Protein AF-A0A6P0XWS6-F1 (afdb_monomer_lite)

Structure (mmCIF, N/CA/C/O backbone):
data_AF-A0A6P0XWS6-F1
#
_entry.id   AF-A0A6P0XWS6-F1
#
loop_
_atom_site.group_PDB
_atom_site.id
_atom_site.type_symbol
_atom_site.label_atom_id
_atom_site.label_alt_id
_atom_site.label_comp_id
_atom_site.label_asym_id
_atom_site.label_entity_id
_atom_site.label_seq_id
_atom_site.pdbx_PDB_ins_code
_atom_site.Cartn_x
_atom_site.Cartn_y
_atom_site.Cartn_z
_atom_site.occupancy
_atom_site.B_iso_or_equiv
_atom_site.auth_seq_id
_atom_site.auth_comp_id
_atom_site.auth_asym_id
_atom_site.auth_atom_id
_atom_site.pdbx_PDB_model_num
ATOM 1 N N . CYS A 1 1 ? 20.427 1.861 -12.408 1.00 51.75 1 CYS A N 1
ATOM 2 C CA . CYS A 1 1 ? 19.583 2.275 -13.553 1.00 51.75 1 CYS A CA 1
ATOM 3 C C . CYS A 1 1 ? 19.406 3.798 -13.503 1.00 51.75 1 CYS A C 1
ATOM 5 O O . CYS A 1 1 ? 19.017 4.275 -12.452 1.00 51.75 1 CYS A O 1
ATOM 7 N N . TYR A 1 2 ? 19.713 4.566 -14.561 1.00 63.38 2 TYR A N 1
ATOM 8 C CA . TYR A 1 2 ? 19.592 6.048 -14.548 1.00 63.38 2 TYR A CA 1
ATOM 9 C C . TYR A 1 2 ? 18.173 6.562 -14.842 1.00 63.38 2 TYR A C 1
ATOM 11 O O . TYR A 1 2 ? 17.884 7.751 -14.706 1.00 63.38 2 TYR A O 1
ATOM 19 N N . PHE A 1 3 ? 17.288 5.674 -15.300 1.00 66.81 3 PHE A N 1
ATOM 20 C CA . PHE A 1 3 ? 15.922 6.037 -15.659 1.00 66.81 3 PHE A CA 1
ATOM 21 C C . PHE A 1 3 ? 15.023 6.207 -14.427 1.00 66.81 3 PHE A C 1
ATOM 23 O O . PHE A 1 3 ? 14.221 7.146 -14.377 1.00 66.81 3 PHE A O 1
ATOM 30 N N . PHE A 1 4 ? 15.202 5.328 -13.439 1.00 69.38 4 PHE A N 1
ATOM 31 C CA . PHE A 1 4 ? 14.517 5.349 -12.150 1.00 69.38 4 PHE A CA 1
ATOM 32 C C . PHE A 1 4 ? 15.349 6.114 -11.121 1.00 69.38 4 PHE A C 1
ATOM 34 O O . PHE A 1 4 ? 16.578 6.141 -11.204 1.00 69.38 4 PHE A O 1
ATOM 41 N N . LEU A 1 5 ? 14.678 6.742 -10.153 1.00 62.53 5 LEU A N 1
ATOM 42 C CA . LEU A 1 5 ? 15.374 7.301 -8.998 1.00 62.53 5 LEU A CA 1
ATOM 43 C C . LEU A 1 5 ? 16.086 6.156 -8.257 1.00 62.53 5 LEU A C 1
ATOM 45 O O . LEU A 1 5 ? 15.490 5.089 -8.131 1.00 62.53 5 LEU A O 1
ATOM 49 N N . PRO A 1 6 ? 17.322 6.345 -7.763 1.00 55.59 6 PRO A N 1
ATOM 50 C CA . PRO A 1 6 ? 18.069 5.286 -7.078 1.00 55.59 6 PRO A CA 1
ATOM 51 C C . PRO A 1 6 ? 17.348 4.702 -5.857 1.00 55.59 6 PRO A C 1
ATOM 53 O O . PRO A 1 6 ? 17.599 3.562 -5.496 1.00 55.59 6 PRO A O 1
ATOM 56 N N . THR A 1 7 ? 16.452 5.479 -5.249 1.00 55.47 7 THR A N 1
ATOM 57 C CA . THR A 1 7 ? 15.615 5.099 -4.104 1.00 55.47 7 THR A CA 1
ATOM 58 C C . THR A 1 7 ? 14.297 4.433 -4.503 1.00 55.47 7 THR A C 1
ATOM 60 O O . THR A 1 7 ? 13.465 4.169 -3.648 1.00 55.47 7 THR A O 1
ATOM 63 N N . SER A 1 8 ? 14.050 4.224 -5.798 1.00 65.50 8 SER A N 1
ATOM 64 C CA . SER A 1 8 ? 12.840 3.558 -6.264 1.00 65.50 8 SER A CA 1
ATOM 65 C C . SER A 1 8 ? 12.983 2.051 -6.149 1.00 65.50 8 SER A C 1
ATOM 67 O O . SER A 1 8 ? 13.947 1.472 -6.642 1.00 65.50 8 SER A O 1
ATOM 69 N N . SER A 1 9 ? 11.931 1.429 -5.643 1.00 68.00 9 SER A N 1
ATOM 70 C CA . SER A 1 9 ? 11.710 -0.012 -5.574 1.00 68.00 9 SER A CA 1
ATOM 71 C C . SER A 1 9 ? 11.877 -0.732 -6.915 1.00 68.00 9 SER A C 1
ATOM 73 O O . SER A 1 9 ? 12.266 -1.889 -6.988 1.00 68.00 9 SER A O 1
ATOM 75 N N . LEU A 1 10 ? 11.660 -0.022 -8.023 1.00 73.56 10 LEU A N 1
ATOM 76 C CA . LEU A 1 10 ? 11.820 -0.550 -9.379 1.00 73.56 10 LEU A CA 1
ATOM 77 C C . LEU A 1 10 ? 13.222 -0.323 -9.965 1.00 73.56 10 LEU A C 1
ATOM 79 O O . LEU A 1 10 ? 13.480 -0.670 -11.117 1.00 73.56 10 LEU A O 1
ATOM 83 N N . ALA A 1 11 ? 14.139 0.288 -9.209 1.00 74.31 11 ALA A N 1
ATOM 84 C CA . ALA A 1 11 ? 15.529 0.451 -9.622 1.00 74.31 11 ALA A CA 1
ATOM 85 C C . ALA A 1 11 ? 16.356 -0.833 -9.427 1.00 74.31 11 ALA A C 1
ATOM 87 O O . ALA A 1 11 ? 17.442 -0.932 -10.012 1.00 74.31 11 ALA A O 1
ATOM 88 N N . THR A 1 12 ? 15.850 -1.803 -8.652 1.00 76.50 12 THR A N 1
ATOM 89 C CA . THR A 1 12 ? 16.462 -3.120 -8.433 1.00 76.50 12 THR A CA 1
ATOM 90 C C . THR A 1 12 ? 15.991 -4.142 -9.473 1.00 76.50 12 THR A C 1
ATOM 92 O O . THR A 1 12 ? 14.923 -4.017 -10.077 1.00 76.50 12 THR A O 1
ATOM 95 N N . ALA A 1 13 ? 16.806 -5.177 -9.708 1.00 81.44 13 ALA A N 1
ATOM 96 C CA . ALA A 1 13 ? 16.451 -6.253 -10.634 1.00 81.44 13 ALA A CA 1
ATOM 97 C C . ALA A 1 13 ? 15.228 -7.044 -10.141 1.00 81.44 13 ALA A C 1
ATOM 99 O O . ALA A 1 13 ? 14.335 -7.343 -10.931 1.00 81.44 13 ALA A O 1
ATOM 100 N N . CYS A 1 14 ? 15.165 -7.325 -8.836 1.00 79.56 14 CYS A N 1
ATOM 101 C CA . CYS A 1 14 ? 14.064 -8.059 -8.219 1.00 79.56 14 CYS A CA 1
ATOM 102 C C . CYS A 1 14 ? 12.746 -7.274 -8.290 1.00 79.56 14 CYS A C 1
ATOM 104 O O . CYS A 1 14 ? 11.726 -7.842 -8.682 1.00 79.56 14 CYS A O 1
ATOM 106 N N . GLY A 1 15 ? 12.764 -5.967 -8.002 1.00 79.56 15 GLY A N 1
ATOM 107 C CA . GLY A 1 15 ? 11.581 -5.111 -8.112 1.00 79.56 15 GLY A CA 1
ATOM 108 C C . GLY A 1 15 ? 11.059 -5.007 -9.545 1.00 79.56 15 GLY A C 1
ATOM 109 O O . GLY A 1 15 ? 9.858 -5.141 -9.788 1.00 79.56 15 GLY A O 1
ATOM 110 N N . MET A 1 16 ? 11.959 -4.854 -10.524 1.00 84.88 16 MET A N 1
ATOM 111 C CA . MET A 1 16 ? 11.578 -4.829 -11.940 1.00 84.88 16 MET A CA 1
ATOM 112 C C . MET A 1 16 ? 11.019 -6.175 -12.420 1.00 84.88 16 MET A C 1
ATOM 114 O O . MET A 1 16 ? 10.019 -6.191 -13.136 1.00 84.88 16 MET A O 1
ATOM 118 N N . GLN A 1 17 ? 11.629 -7.298 -12.028 1.00 87.12 17 GLN A N 1
ATOM 119 C CA . GLN A 1 17 ? 11.129 -8.626 -12.393 1.00 87.12 17 GLN A CA 1
ATOM 120 C C . GLN A 1 17 ? 9.746 -8.879 -11.786 1.00 87.12 17 GLN A C 1
ATOM 122 O O . GLN A 1 17 ? 8.841 -9.306 -12.494 1.00 87.12 17 GLN A O 1
ATOM 127 N N . THR A 1 18 ? 9.547 -8.508 -10.521 1.00 84.31 18 THR A N 1
ATOM 128 C CA . THR A 1 18 ? 8.245 -8.618 -9.848 1.00 84.31 18 THR A CA 1
ATOM 129 C C . THR A 1 18 ? 7.168 -7.826 -10.585 1.00 84.31 18 THR A C 1
ATOM 131 O O . THR A 1 18 ? 6.063 -8.317 -10.810 1.00 84.31 18 THR A O 1
ATOM 134 N N . LEU A 1 19 ? 7.493 -6.612 -11.044 1.00 84.25 19 LEU A N 1
ATOM 135 C CA . LEU A 1 19 ? 6.579 -5.840 -11.878 1.00 84.25 19 LEU A CA 1
ATOM 136 C C . LEU A 1 19 ? 6.256 -6.571 -13.189 1.00 84.25 19 LEU A C 1
ATOM 138 O O . LEU A 1 19 ? 5.088 -6.640 -13.569 1.00 84.25 19 LEU A O 1
ATOM 142 N N . VAL A 1 20 ? 7.267 -7.110 -13.876 1.00 88.12 20 VAL A N 1
ATOM 143 C CA . VAL A 1 20 ? 7.085 -7.889 -15.113 1.00 88.12 20 VAL A CA 1
ATOM 144 C C . VAL A 1 20 ? 6.160 -9.083 -14.888 1.00 88.12 20 VAL A C 1
ATOM 146 O O . VAL A 1 20 ? 5.286 -9.315 -15.721 1.00 88.12 20 VAL A O 1
ATOM 149 N N . ASP A 1 21 ? 6.303 -9.787 -13.770 1.00 87.69 21 ASP A N 1
ATOM 150 C CA . ASP A 1 21 ? 5.484 -10.955 -13.444 1.00 87.69 21 ASP A CA 1
ATOM 151 C C . ASP A 1 21 ? 4.016 -10.573 -13.188 1.00 87.69 21 ASP A C 1
ATOM 153 O O . ASP A 1 21 ? 3.108 -11.299 -13.590 1.00 87.69 21 ASP A O 1
ATOM 157 N N . ILE A 1 22 ? 3.765 -9.400 -12.594 1.00 83.62 22 ILE A N 1
ATOM 158 C CA . ILE A 1 22 ? 2.408 -8.917 -12.284 1.00 83.62 22 ILE A CA 1
ATOM 159 C C . ILE A 1 22 ? 1.709 -8.333 -13.512 1.00 83.62 22 ILE A C 1
ATOM 161 O O . ILE A 1 22 ? 0.543 -8.631 -13.773 1.00 83.62 22 ILE A O 1
ATOM 165 N N . VAL A 1 23 ? 2.376 -7.434 -14.245 1.00 85.19 23 VAL A N 1
ATOM 166 C CA . VAL A 1 23 ? 1.721 -6.645 -15.308 1.00 85.19 23 VAL A CA 1
ATOM 167 C C . VAL A 1 23 ? 2.031 -7.148 -16.716 1.00 85.19 23 VAL A C 1
ATOM 169 O O . VAL A 1 23 ? 1.398 -6.706 -17.679 1.00 85.19 23 VAL A O 1
ATOM 172 N N . GLY A 1 24 ? 2.979 -8.073 -16.841 1.00 88.69 24 GLY A N 1
ATOM 173 C CA . GLY A 1 24 ? 3.425 -8.669 -18.090 1.00 88.69 24 GLY A CA 1
ATOM 174 C C . GLY A 1 24 ? 4.553 -7.879 -18.775 1.00 88.69 24 GLY A C 1
ATOM 175 O O . GLY A 1 24 ? 4.541 -6.642 -18.800 1.00 88.69 24 GLY A O 1
ATOM 176 N N . PRO A 1 25 ? 5.505 -8.568 -19.434 1.00 90.75 25 PRO A N 1
ATOM 177 C CA . PRO A 1 25 ? 6.698 -7.944 -20.016 1.00 90.75 25 PRO A CA 1
ATOM 178 C C . PRO A 1 25 ? 6.372 -6.931 -21.119 1.00 90.75 25 PRO A C 1
ATOM 180 O O . PRO A 1 25 ? 6.980 -5.862 -21.188 1.00 90.75 25 PRO A O 1
ATOM 183 N N . ALA A 1 26 ? 5.375 -7.223 -21.961 1.00 90.44 26 ALA A N 1
ATOM 184 C CA . ALA A 1 26 ? 4.960 -6.327 -23.040 1.00 90.44 26 ALA A CA 1
ATOM 185 C C . ALA A 1 26 ? 4.432 -4.986 -22.504 1.00 90.44 26 ALA A C 1
ATOM 187 O O . ALA A 1 26 ? 4.749 -3.926 -23.046 1.00 90.44 26 ALA A O 1
ATOM 188 N N . LYS A 1 27 ? 3.665 -5.018 -21.408 1.00 89.06 27 LYS A N 1
ATOM 189 C CA . LYS A 1 27 ? 3.123 -3.811 -20.780 1.00 89.06 27 LYS A CA 1
ATOM 190 C C . LYS A 1 27 ? 4.222 -2.989 -20.113 1.00 89.06 27 LYS A C 1
ATOM 192 O O . LYS A 1 27 ? 4.223 -1.771 -20.273 1.00 89.06 27 LYS A O 1
ATOM 197 N N . VAL A 1 28 ? 5.184 -3.634 -19.447 1.00 89.94 28 VAL A N 1
ATOM 198 C CA . VAL A 1 28 ? 6.364 -2.949 -18.886 1.00 89.94 28 VAL A CA 1
ATOM 199 C C . VAL A 1 28 ? 7.166 -2.253 -19.984 1.00 89.94 28 VAL A C 1
ATOM 201 O O . VAL A 1 28 ? 7.510 -1.081 -19.835 1.00 89.94 28 VAL A O 1
ATOM 204 N N . LEU A 1 29 ? 7.409 -2.926 -21.113 1.00 91.25 29 LEU A N 1
ATOM 205 C CA . LEU A 1 29 ? 8.134 -2.339 -22.240 1.00 91.25 29 LEU A CA 1
ATOM 206 C C . LEU A 1 29 ? 7.404 -1.114 -22.811 1.00 91.25 29 LEU A C 1
ATOM 208 O O . LEU A 1 29 ? 8.012 -0.059 -22.996 1.00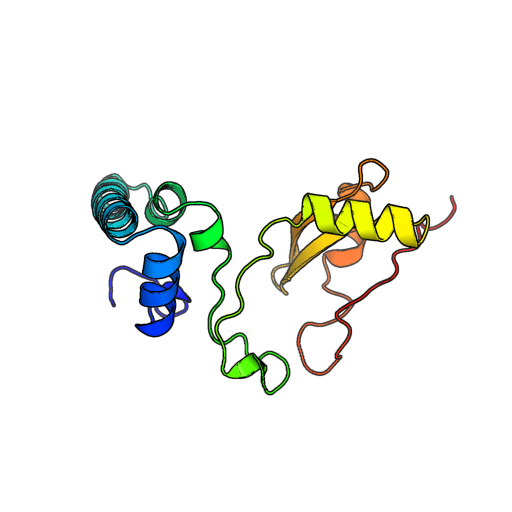 91.25 29 LEU A O 1
ATOM 212 N N . MET A 1 30 ? 6.093 -1.221 -23.038 1.00 91.25 30 MET A N 1
ATOM 213 C CA . MET A 1 30 ? 5.273 -0.103 -23.516 1.00 91.25 30 MET A CA 1
ATOM 214 C C . MET A 1 30 ? 5.248 1.061 -22.518 1.00 91.25 30 MET A C 1
ATOM 216 O O . MET A 1 30 ? 5.383 2.218 -22.917 1.00 91.25 30 MET A O 1
ATOM 220 N N . ALA A 1 31 ? 5.131 0.769 -21.220 1.00 89.88 31 ALA A N 1
ATOM 221 C CA . ALA A 1 31 ? 5.179 1.769 -20.160 1.00 89.88 31 ALA A CA 1
ATOM 222 C C . ALA A 1 31 ? 6.542 2.469 -20.094 1.00 89.88 31 ALA A C 1
ATOM 224 O O . ALA A 1 31 ? 6.600 3.682 -19.891 1.00 89.88 31 ALA A O 1
ATOM 225 N N . PHE A 1 32 ? 7.634 1.730 -20.304 1.00 90.31 32 PHE A N 1
ATOM 226 C CA . PHE A 1 32 ? 8.988 2.274 -20.363 1.00 90.31 32 PHE A CA 1
ATOM 227 C C . PHE A 1 32 ? 9.162 3.225 -21.546 1.00 90.31 32 PHE A C 1
ATOM 229 O O . PHE A 1 32 ? 9.560 4.373 -21.351 1.00 90.31 32 PHE A O 1
ATOM 236 N N . LEU A 1 33 ? 8.792 2.789 -22.753 1.00 91.50 33 LEU A N 1
ATOM 237 C CA . LEU A 1 33 ? 8.874 3.613 -23.960 1.00 91.50 33 LEU A CA 1
ATOM 238 C C . LEU A 1 33 ? 7.998 4.868 -23.844 1.00 91.50 33 LEU A C 1
ATOM 240 O O . LEU A 1 33 ? 8.479 5.984 -24.043 1.00 91.50 33 LEU A O 1
ATOM 244 N N . GLY A 1 34 ? 6.733 4.705 -23.449 1.00 90.62 34 GLY A N 1
ATOM 245 C CA . GLY A 1 34 ? 5.803 5.818 -23.255 1.00 90.62 34 GLY A CA 1
ATOM 246 C C . GLY A 1 34 ? 6.251 6.772 -22.147 1.00 90.62 34 GLY A C 1
ATOM 247 O O . GLY A 1 34 ? 6.188 7.990 -22.309 1.00 90.62 34 GLY A O 1
ATOM 248 N N . GLY A 1 35 ? 6.759 6.237 -21.035 1.00 88.62 35 GLY A N 1
ATOM 249 C CA . GLY A 1 35 ? 7.306 7.016 -19.929 1.00 88.62 35 GLY A CA 1
ATOM 250 C C . GLY A 1 35 ? 8.557 7.802 -20.319 1.00 88.62 35 GLY A C 1
ATOM 251 O O . GLY A 1 35 ? 8.703 8.952 -19.907 1.00 88.62 35 GLY A O 1
ATOM 252 N N . ALA A 1 36 ? 9.436 7.224 -21.142 1.00 88.38 36 ALA A N 1
ATOM 253 C CA . ALA A 1 36 ? 10.629 7.895 -21.646 1.00 88.38 36 ALA A CA 1
ATOM 254 C C . ALA A 1 36 ? 10.272 9.059 -22.577 1.00 88.38 36 ALA A C 1
ATOM 256 O O . ALA A 1 36 ? 10.766 10.170 -22.381 1.00 88.38 36 ALA A O 1
ATOM 257 N N . ILE A 1 37 ? 9.354 8.837 -23.523 1.00 91.19 37 ILE A N 1
ATOM 258 C CA . ILE A 1 37 ? 8.842 9.890 -24.411 1.00 91.19 37 ILE A CA 1
ATOM 259 C C . ILE A 1 37 ? 8.189 11.003 -23.587 1.00 91.19 37 ILE A C 1
ATOM 261 O O . ILE A 1 37 ? 8.505 12.176 -23.761 1.00 91.19 37 ILE A O 1
ATOM 265 N N . ALA A 1 38 ? 7.325 10.653 -22.635 1.00 89.25 38 ALA A N 1
ATOM 266 C CA . ALA A 1 38 ? 6.673 11.635 -21.780 1.00 89.25 38 ALA A CA 1
ATOM 267 C C . ALA A 1 38 ? 7.667 12.447 -20.937 1.00 89.25 38 ALA A C 1
ATOM 269 O O . ALA A 1 38 ? 7.487 13.654 -20.783 1.00 89.25 38 ALA A O 1
ATOM 270 N N . LYS A 1 39 ? 8.739 11.818 -20.438 1.00 86.50 39 LYS A N 1
ATOM 271 C CA . LYS A 1 39 ? 9.812 12.503 -19.705 1.00 86.50 39 LYS A CA 1
ATOM 272 C C . LYS A 1 39 ? 10.533 13.523 -20.590 1.00 86.50 39 LYS A C 1
ATOM 274 O O . LYS A 1 39 ? 10.795 14.626 -20.120 1.00 86.50 39 LYS A O 1
ATOM 279 N N . LEU A 1 40 ? 10.784 13.198 -21.863 1.00 88.88 40 LEU A N 1
ATOM 280 C CA . LEU A 1 40 ? 11.322 14.152 -22.847 1.00 88.88 40 LEU A CA 1
ATOM 281 C C . LEU A 1 40 ? 10.353 15.313 -23.119 1.00 88.88 40 LEU A C 1
ATOM 283 O O . LEU A 1 40 ? 10.787 16.441 -23.323 1.00 88.88 40 LEU A O 1
ATOM 287 N N . LEU A 1 41 ? 9.045 15.056 -23.053 1.00 91.38 41 LEU A N 1
ATOM 288 C CA . LEU A 1 41 ? 7.985 16.066 -23.162 1.00 91.38 41 LEU A CA 1
ATOM 289 C C . LEU A 1 41 ? 7.700 16.809 -21.838 1.00 91.38 41 LEU A C 1
ATOM 291 O O . LEU A 1 41 ? 6.685 17.495 -21.727 1.00 91.38 41 LEU A O 1
ATOM 295 N N . GLY A 1 42 ? 8.550 16.660 -20.816 1.00 88.00 42 GLY A N 1
ATOM 296 C CA . GLY A 1 42 ? 8.416 17.362 -19.535 1.00 88.00 42 GLY A CA 1
ATOM 297 C C . GLY A 1 42 ? 7.357 16.797 -18.579 1.00 88.00 42 GLY A C 1
ATOM 298 O O . GLY A 1 42 ? 7.004 17.459 -17.608 1.00 88.00 42 GLY A O 1
ATOM 299 N N . LYS A 1 43 ? 6.851 15.579 -18.816 1.00 86.81 43 LYS A N 1
ATOM 300 C CA . LYS A 1 43 ? 5.893 14.869 -17.946 1.00 86.81 43 LYS A CA 1
ATOM 301 C C . LYS A 1 43 ? 6.571 13.684 -17.238 1.00 86.81 43 LYS A C 1
ATOM 303 O O . LYS A 1 43 ? 6.470 12.545 -17.707 1.00 86.81 43 LYS A O 1
ATOM 308 N N . PRO A 1 44 ? 7.299 13.909 -16.130 1.00 80.81 44 PRO A N 1
ATOM 309 C CA . PRO A 1 44 ? 7.921 12.826 -15.375 1.00 80.81 44 PRO A CA 1
ATOM 310 C C . PRO A 1 44 ? 6.865 11.927 -14.707 1.00 80.81 44 PRO A C 1
ATOM 312 O O . PRO A 1 44 ? 5.762 12.362 -14.395 1.00 80.81 44 PRO A O 1
ATOM 315 N N . GLY A 1 45 ? 7.205 10.655 -14.473 1.00 77.62 45 GLY A N 1
ATOM 316 C CA . GLY A 1 45 ? 6.354 9.718 -13.721 1.00 77.62 45 GLY A CA 1
ATOM 317 C C . GLY A 1 45 ? 5.280 8.978 -14.531 1.00 77.62 45 GLY A C 1
ATOM 318 O O . GLY A 1 45 ? 4.616 8.099 -13.986 1.00 77.62 45 GLY A O 1
ATOM 319 N N . MET A 1 46 ? 5.148 9.245 -15.835 1.00 85.50 46 MET A N 1
ATOM 320 C CA . MET A 1 46 ? 4.158 8.576 -16.700 1.00 85.50 46 MET A CA 1
ATOM 321 C C . MET A 1 46 ? 4.370 7.063 -16.839 1.00 85.50 46 MET A C 1
ATOM 323 O O . MET A 1 46 ? 3.409 6.336 -17.066 1.00 85.50 46 MET A O 1
ATOM 327 N N . PHE A 1 47 ? 5.598 6.575 -16.632 1.00 86.56 47 PHE A N 1
ATOM 328 C CA . PHE A 1 47 ? 5.884 5.139 -16.552 1.00 86.56 47 PHE A CA 1
ATOM 329 C C . PHE A 1 47 ? 4.938 4.425 -15.575 1.00 86.56 47 PHE A C 1
ATOM 331 O O . PHE A 1 47 ? 4.306 3.439 -15.938 1.00 86.56 47 PHE A O 1
ATOM 338 N N . TYR A 1 48 ? 4.786 4.962 -14.362 1.00 80.94 48 TYR A N 1
ATOM 339 C CA . TYR A 1 48 ? 3.962 4.352 -13.318 1.00 80.94 48 TYR A CA 1
ATOM 340 C C . TYR A 1 48 ? 2.474 4.357 -13.674 1.00 80.94 48 TYR A C 1
ATOM 342 O O . TYR A 1 48 ? 1.751 3.429 -13.327 1.00 80.94 48 TYR A O 1
ATOM 350 N N . GLN A 1 49 ? 2.015 5.384 -14.392 1.00 81.75 49 GLN A N 1
ATOM 351 C CA . GLN A 1 49 ? 0.630 5.450 -14.858 1.00 81.75 49 GLN A CA 1
ATOM 352 C C . GLN A 1 49 ? 0.347 4.381 -15.919 1.00 81.75 49 GLN A C 1
ATOM 354 O O . GLN A 1 49 ? -0.702 3.747 -15.885 1.00 81.75 49 GLN A O 1
ATOM 359 N N . PHE A 1 50 ? 1.292 4.147 -16.833 1.00 83.69 50 PHE A N 1
ATOM 360 C CA . PHE A 1 50 ? 1.145 3.142 -17.887 1.00 83.69 50 PHE A CA 1
ATOM 361 C C . PHE A 1 50 ? 1.362 1.707 -17.391 1.00 83.69 50 PHE A C 1
ATOM 363 O O . PHE A 1 50 ? 0.676 0.789 -17.845 1.00 83.69 50 PHE A O 1
ATOM 370 N N . ALA A 1 51 ? 2.282 1.498 -16.446 1.00 80.00 51 ALA A N 1
ATOM 371 C CA . ALA A 1 51 ? 2.542 0.188 -15.855 1.00 80.00 51 ALA A CA 1
ATOM 372 C C . ALA A 1 51 ? 1.336 -0.313 -15.030 1.00 80.00 51 ALA A C 1
ATOM 374 O O . ALA A 1 51 ? 1.022 -1.504 -15.057 1.00 80.00 51 ALA A O 1
ATOM 375 N N . GLY A 1 52 ? 0.578 0.599 -14.411 1.00 77.38 52 GLY A N 1
ATOM 376 C CA . GLY A 1 52 ? -0.665 0.316 -13.689 1.00 77.38 52 GLY A CA 1
ATOM 377 C C . GLY A 1 52 ? -0.536 0.507 -12.178 1.00 77.38 52 GLY A C 1
ATOM 378 O O . GLY A 1 52 ? 0.547 0.779 -11.666 1.00 77.38 52 GLY A O 1
ATOM 379 N N . GLU A 1 53 ? -1.649 0.370 -11.453 1.00 69.06 53 GLU A N 1
ATOM 380 C CA . GLU A 1 53 ? -1.710 0.691 -10.016 1.00 69.06 53 GLU A CA 1
ATOM 381 C C . GLU A 1 53 ? -0.729 -0.119 -9.165 1.00 69.06 53 GLU A C 1
ATOM 383 O O . GLU A 1 53 ? -0.090 0.449 -8.282 1.00 69.06 53 GLU A O 1
ATOM 388 N N . GLN A 1 54 ? -0.524 -1.398 -9.493 1.00 66.44 54 GLN A N 1
ATOM 389 C CA . GLN A 1 54 ? 0.441 -2.258 -8.801 1.00 66.44 54 GLN A CA 1
ATOM 390 C C . GLN A 1 54 ? 1.879 -1.734 -8.913 1.00 66.44 54 GLN A C 1
ATOM 392 O O . GLN A 1 54 ? 2.627 -1.790 -7.946 1.00 66.44 54 GLN A O 1
ATOM 397 N N . ALA A 1 55 ? 2.256 -1.093 -10.024 1.00 64.50 55 ALA A N 1
ATOM 398 C CA . ALA A 1 55 ? 3.585 -0.495 -10.167 1.00 64.50 55 ALA A CA 1
ATOM 399 C C . ALA A 1 55 ? 3.843 0.662 -9.185 1.00 64.50 55 ALA A C 1
ATOM 401 O O . ALA A 1 55 ? 4.994 1.012 -8.944 1.00 64.50 55 ALA A O 1
ATOM 402 N N . ARG A 1 56 ? 2.782 1.278 -8.643 1.00 61.66 56 ARG A N 1
ATOM 403 C CA . ARG A 1 56 ? 2.860 2.330 -7.612 1.00 61.66 56 ARG A CA 1
ATOM 404 C C . ARG A 1 56 ? 2.788 1.777 -6.191 1.00 61.66 56 ARG A C 1
ATOM 406 O O . ARG A 1 56 ? 2.850 2.567 -5.256 1.00 61.66 56 ARG A O 1
ATOM 413 N N . LEU A 1 57 ? 2.544 0.477 -6.057 1.00 59.66 57 LEU A N 1
ATOM 414 C CA . LEU A 1 57 ? 2.366 -0.228 -4.791 1.00 59.66 57 LEU A CA 1
ATOM 415 C C . LEU A 1 57 ? 3.495 -1.224 -4.521 1.00 59.66 57 LEU A C 1
ATOM 417 O O . LEU A 1 57 ? 3.598 -1.692 -3.396 1.00 59.66 57 LEU A O 1
ATOM 421 N N . ILE A 1 58 ? 4.318 -1.552 -5.525 1.00 64.50 58 ILE A N 1
ATOM 422 C CA . ILE A 1 58 ? 5.557 -2.303 -5.312 1.00 64.50 58 ILE A CA 1
ATOM 423 C C . ILE A 1 58 ? 6.494 -1.408 -4.510 1.00 64.50 58 ILE A C 1
ATOM 425 O O . ILE A 1 58 ? 7.055 -0.447 -5.044 1.00 64.50 58 ILE A O 1
ATOM 429 N N . ASP A 1 59 ? 6.633 -1.749 -3.238 1.00 61.88 59 ASP A N 1
ATOM 430 C CA . ASP A 1 59 ? 7.627 -1.193 -2.341 1.00 61.88 59 ASP A CA 1
ATOM 431 C C . ASP A 1 59 ? 8.752 -2.226 -2.152 1.00 61.88 59 ASP A C 1
ATOM 433 O O . ASP A 1 59 ? 8.485 -3.425 -2.073 1.00 61.88 59 ASP A O 1
ATOM 437 N N . ASP A 1 60 ? 10.012 -1.792 -2.166 1.00 51.25 60 ASP A N 1
ATOM 438 C CA . ASP A 1 60 ? 11.184 -2.683 -2.136 1.00 51.25 60 ASP A CA 1
ATOM 439 C C . ASP A 1 60 ? 11.922 -2.420 -0.832 1.00 51.25 60 ASP A C 1
ATOM 441 O O . ASP A 1 60 ? 12.070 -1.266 -0.435 1.00 51.25 60 ASP A O 1
ATOM 445 N N . VAL A 1 61 ? 12.355 -3.502 -0.184 1.00 48.72 61 VAL A N 1
ATOM 446 C CA . VAL A 1 61 ? 13.193 -3.551 1.028 1.00 48.72 61 VAL A CA 1
ATOM 447 C C . VAL A 1 61 ? 12.917 -2.398 2.002 1.00 48.72 61 VAL A C 1
ATOM 449 O O . VAL A 1 61 ? 13.744 -1.519 2.237 1.00 48.72 61 VAL A O 1
ATOM 452 N N . THR A 1 62 ? 11.725 -2.404 2.589 1.00 50.81 62 THR A N 1
ATOM 453 C CA .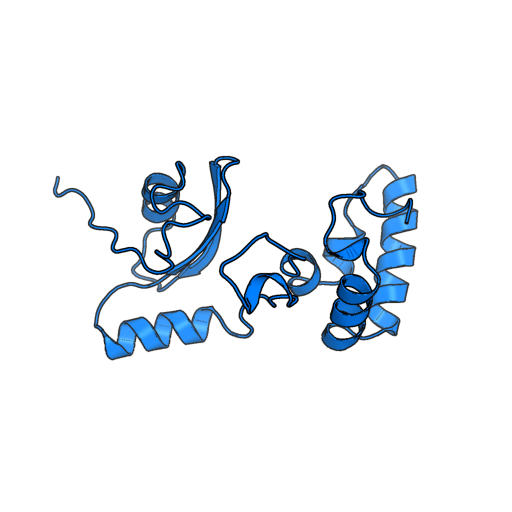 THR A 1 62 ? 11.213 -1.326 3.449 1.00 50.81 62 THR A CA 1
ATOM 454 C C . THR A 1 62 ? 11.855 -1.249 4.836 1.00 50.81 62 THR A C 1
ATOM 456 O O . THR A 1 62 ? 11.394 -0.479 5.672 1.00 50.81 62 THR A O 1
ATOM 459 N N . GLY A 1 63 ? 12.899 -2.039 5.124 1.00 47.53 63 GLY A N 1
ATOM 460 C CA . GLY A 1 63 ? 13.392 -2.187 6.499 1.00 47.53 63 GLY A CA 1
ATOM 461 C C . GLY A 1 63 ? 12.265 -2.595 7.455 1.00 47.53 63 GLY A C 1
ATOM 462 O O . GLY A 1 63 ? 12.237 -2.163 8.602 1.00 47.53 63 GLY A O 1
ATOM 463 N N . THR A 1 64 ? 11.293 -3.356 6.940 1.00 56.75 64 THR A N 1
ATOM 464 C CA . THR A 1 64 ? 10.131 -3.845 7.681 1.00 56.75 64 THR A CA 1
ATOM 465 C C . THR A 1 64 ? 10.528 -4.932 8.671 1.00 56.75 64 THR A C 1
ATOM 467 O O . THR A 1 64 ? 11.687 -5.323 8.780 1.00 56.75 64 THR A O 1
ATOM 470 N N . LEU A 1 65 ? 9.561 -5.423 9.442 1.00 57.66 65 LEU A N 1
ATOM 471 C CA . LEU A 1 65 ? 9.814 -6.436 10.453 1.00 57.66 65 LEU A CA 1
ATOM 472 C C . LEU A 1 65 ? 10.415 -7.729 9.850 1.00 57.66 65 LEU A C 1
ATOM 474 O O . LEU A 1 65 ? 9.792 -8.318 8.958 1.00 57.66 65 LEU A O 1
ATOM 478 N N . PRO A 1 66 ? 11.547 -8.249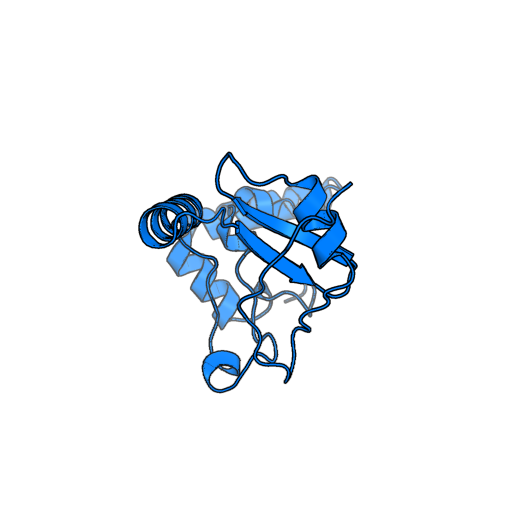 10.370 1.00 58.59 66 PRO A N 1
ATOM 479 C CA . PRO A 1 66 ? 12.071 -9.548 9.955 1.00 58.59 66 PRO A CA 1
ATOM 480 C C . PRO A 1 66 ? 11.050 -10.688 10.138 1.00 58.59 66 PRO A C 1
ATOM 482 O O . PRO A 1 66 ? 10.356 -10.724 11.159 1.00 58.59 66 PRO A O 1
ATOM 485 N N . PRO A 1 67 ? 10.942 -11.650 9.196 1.00 63.06 67 PRO A N 1
ATOM 486 C CA . PRO A 1 67 ? 11.802 -11.869 8.025 1.00 63.06 67 PRO A CA 1
ATOM 487 C C . PRO A 1 67 ? 11.338 -11.139 6.749 1.00 63.06 67 PRO A C 1
ATOM 489 O O . PRO A 1 67 ? 11.859 -11.416 5.671 1.00 63.06 67 PRO A O 1
ATOM 492 N N . TYR A 1 68 ? 10.316 -10.282 6.831 1.00 64.62 68 TYR A N 1
ATOM 493 C CA . TYR A 1 68 ? 9.695 -9.645 5.663 1.00 64.62 68 TYR A CA 1
ATOM 494 C C . TYR A 1 68 ? 10.546 -8.519 5.061 1.00 64.62 68 TYR A C 1
ATOM 496 O O . TYR A 1 68 ? 10.316 -8.139 3.917 1.00 64.62 68 TYR A O 1
ATOM 504 N N . ASP A 1 69 ? 11.585 -8.077 5.773 1.00 60.44 69 ASP A N 1
ATOM 505 C CA . ASP A 1 69 ? 12.630 -7.169 5.294 1.00 60.44 69 ASP A CA 1
ATOM 506 C C . ASP A 1 69 ? 13.395 -7.702 4.075 1.00 60.44 69 ASP A C 1
ATOM 508 O O . ASP A 1 69 ? 13.988 -6.923 3.334 1.00 60.44 69 ASP A O 1
ATOM 512 N N . GLN A 1 70 ? 13.380 -9.018 3.849 1.00 64.44 70 GLN A N 1
ATOM 513 C CA . GLN A 1 70 ? 14.085 -9.673 2.741 1.00 64.44 70 GLN A CA 1
ATOM 514 C C . GLN A 1 70 ? 13.194 -9.962 1.526 1.00 64.44 70 GLN A C 1
ATOM 516 O O . GLN A 1 70 ? 13.669 -10.533 0.542 1.00 64.44 70 GLN A O 1
ATOM 521 N N . PHE A 1 71 ? 11.912 -9.592 1.576 1.00 69.06 71 PHE A N 1
ATOM 522 C CA . PHE A 1 71 ? 10.940 -9.894 0.529 1.00 69.06 71 PHE A CA 1
ATOM 523 C C . PHE A 1 71 ? 10.334 -8.623 -0.062 1.00 69.06 71 PHE A C 1
ATOM 525 O O . PHE A 1 71 ? 10.136 -7.622 0.620 1.00 69.06 71 PHE A O 1
ATOM 532 N N . ILE A 1 72 ? 9.979 -8.693 -1.346 1.00 70.00 72 ILE A N 1
ATOM 533 C CA . ILE A 1 72 ? 9.136 -7.675 -1.971 1.00 70.00 72 ILE A CA 1
ATOM 534 C C . ILE A 1 72 ? 7.703 -7.920 -1.508 1.00 70.00 72 ILE A C 1
ATOM 536 O O . ILE A 1 72 ? 7.136 -8.988 -1.755 1.00 70.00 72 ILE A O 1
ATOM 540 N N . VAL A 1 73 ? 7.121 -6.929 -0.841 1.00 72.19 73 VAL A N 1
ATOM 541 C CA . VAL A 1 73 ? 5.736 -6.985 -0.376 1.00 72.19 73 VAL A CA 1
ATOM 542 C C . VAL A 1 73 ? 4.849 -6.343 -1.432 1.00 72.19 73 VAL A C 1
ATOM 544 O O . V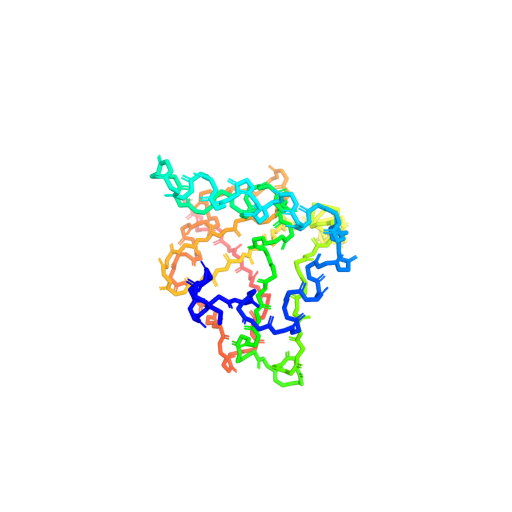AL A 1 73 ? 5.009 -5.178 -1.790 1.00 72.19 73 VAL A O 1
ATOM 547 N N . LEU A 1 74 ? 3.907 -7.125 -1.954 1.00 74.38 74 LEU A N 1
ATOM 548 C CA . LEU A 1 74 ? 2.935 -6.629 -2.918 1.00 74.38 74 LEU A CA 1
ATOM 549 C C . LEU A 1 74 ? 1.805 -5.888 -2.215 1.00 74.38 74 LEU A C 1
ATOM 551 O O . LEU A 1 74 ? 1.387 -6.252 -1.113 1.00 74.38 74 LEU A O 1
ATOM 555 N N . GLY A 1 75 ? 1.257 -4.888 -2.904 1.00 76.00 75 GLY A N 1
ATOM 556 C CA . GLY A 1 75 ? -0.003 -4.289 -2.495 1.00 76.00 75 GLY A CA 1
ATOM 557 C C . GLY A 1 75 ? -1.124 -5.341 -2.450 1.00 76.00 75 GLY A C 1
ATOM 558 O O . GLY A 1 75 ? -1.100 -6.311 -3.212 1.00 76.00 75 GLY A O 1
ATOM 559 N N . PRO A 1 76 ? -2.136 -5.162 -1.587 1.00 81.69 76 PRO A N 1
ATOM 560 C CA . PRO A 1 76 ? -3.252 -6.098 -1.489 1.00 81.69 76 PRO A CA 1
ATOM 561 C C . PRO A 1 76 ? -3.989 -6.220 -2.833 1.00 81.69 76 PRO A C 1
ATOM 563 O O . PRO A 1 76 ? -4.306 -5.212 -3.462 1.00 81.69 76 PRO A O 1
ATOM 566 N N . GLU A 1 77 ? -4.303 -7.446 -3.264 1.00 81.94 77 GLU A N 1
ATOM 567 C CA . GLU A 1 77 ? -4.991 -7.683 -4.547 1.00 81.94 77 GLU A CA 1
ATOM 568 C C . GLU A 1 77 ? -6.436 -7.168 -4.556 1.00 81.94 77 GLU A C 1
ATOM 570 O O . GLU A 1 77 ? -6.899 -6.610 -5.545 1.00 81.94 77 GLU A O 1
ATOM 575 N N . ASN A 1 78 ? -7.167 -7.370 -3.455 1.00 89.12 78 ASN A N 1
ATOM 576 C CA . ASN A 1 78 ? -8.586 -7.025 -3.337 1.00 89.12 78 ASN A CA 1
ATOM 577 C C . ASN A 1 78 ? -8.866 -6.305 -2.005 1.00 89.12 78 ASN A C 1
ATOM 579 O O . ASN A 1 78 ? -9.600 -6.835 -1.162 1.00 89.12 78 ASN A O 1
ATOM 583 N N . PRO A 1 79 ? -8.290 -5.108 -1.782 1.00 92.31 79 PRO A N 1
ATOM 584 C CA . PRO A 1 79 ? -8.363 -4.429 -0.490 1.00 92.31 79 PRO A CA 1
ATOM 585 C C . PRO A 1 79 ? -9.807 -4.086 -0.104 1.00 92.31 79 PRO A C 1
ATOM 587 O O . PRO A 1 79 ? -10.174 -4.214 1.061 1.00 92.31 79 PRO A O 1
ATOM 590 N N . GLN A 1 80 ? -10.656 -3.758 -1.084 1.00 95.75 80 GLN A N 1
ATOM 591 C CA . GLN A 1 80 ? -12.072 -3.466 -0.851 1.00 95.75 80 GLN A CA 1
ATOM 592 C C . GLN A 1 80 ? -12.840 -4.678 -0.305 1.00 95.75 80 GLN A C 1
ATOM 594 O O . GLN A 1 80 ? -13.543 -4.586 0.699 1.00 95.75 80 GLN A O 1
ATOM 599 N N . LYS A 1 81 ? -12.642 -5.851 -0.912 1.00 96.06 81 LYS A N 1
ATOM 600 C CA . LYS A 1 81 ? -13.260 -7.095 -0.440 1.00 96.06 81 LYS A CA 1
ATOM 601 C C . LYS A 1 81 ? -12.800 -7.440 0.979 1.00 96.06 81 LYS A C 1
ATOM 603 O O . LYS A 1 81 ? -13.592 -7.940 1.774 1.00 96.06 81 LYS A O 1
ATOM 608 N N . LEU A 1 82 ? -11.532 -7.177 1.297 1.00 94.56 82 LEU A N 1
ATOM 609 C CA . LEU A 1 82 ? -10.975 -7.445 2.620 1.00 94.56 82 LEU A CA 1
ATOM 610 C C . LEU A 1 82 ? -11.603 -6.547 3.697 1.00 94.56 82 LEU A C 1
ATOM 612 O O . LEU A 1 82 ? -12.039 -7.064 4.724 1.00 94.56 82 LEU A O 1
ATOM 616 N N . VAL A 1 83 ? -11.724 -5.233 3.468 1.00 96.69 83 VAL A N 1
ATOM 617 C CA . VAL A 1 83 ? -12.359 -4.334 4.455 1.00 96.69 83 VAL A CA 1
ATOM 618 C C . VAL A 1 83 ? -13.837 -4.671 4.678 1.00 96.69 83 VAL A C 1
ATOM 620 O O . VAL A 1 83 ? -14.307 -4.651 5.814 1.00 96.69 83 VAL A O 1
ATOM 623 N N . GLU A 1 84 ? -14.554 -5.083 3.631 1.00 96.88 84 GLU A N 1
ATOM 624 C CA . GLU A 1 84 ? -15.942 -5.555 3.731 1.00 96.88 84 GLU A CA 1
ATOM 625 C C . GLU A 1 84 ? -16.058 -6.851 4.549 1.00 96.88 84 GLU A C 1
ATOM 627 O O . GLU A 1 84 ? -16.975 -7.005 5.360 1.00 96.88 84 GLU A O 1
ATOM 632 N N . GLN A 1 85 ? -15.114 -7.783 4.382 1.00 96.56 85 GLN A N 1
ATOM 633 C CA . GLN A 1 85 ? -15.050 -9.005 5.188 1.00 96.56 85 GLN A CA 1
ATOM 634 C C . GLN A 1 85 ? -14.765 -8.706 6.662 1.00 96.56 85 GLN A C 1
ATOM 636 O O . GLN A 1 85 ? -15.420 -9.287 7.530 1.00 96.56 85 GLN A O 1
ATOM 641 N N . ILE A 1 86 ? -13.840 -7.784 6.949 1.00 95.31 86 ILE A N 1
ATOM 642 C CA . ILE A 1 86 ? -13.533 -7.345 8.317 1.00 95.31 86 ILE A CA 1
ATOM 643 C C . ILE A 1 86 ? -14.778 -6.735 8.961 1.00 95.31 86 ILE A C 1
ATOM 645 O O . ILE A 1 86 ? -15.144 -7.121 10.074 1.00 95.31 86 ILE A O 1
ATOM 649 N N . GLN A 1 87 ? -15.480 -5.846 8.254 1.00 96.69 87 GLN A N 1
ATOM 650 C CA . GLN A 1 87 ? -16.723 -5.256 8.747 1.00 96.69 87 GLN A CA 1
ATOM 651 C C . GLN A 1 87 ? -17.792 -6.310 9.020 1.00 96.69 87 GLN A C 1
ATOM 653 O O . GLN A 1 87 ? -18.430 -6.281 10.069 1.00 96.69 87 GLN A O 1
ATOM 658 N N . LYS A 1 88 ? -17.970 -7.276 8.116 1.00 96.94 88 LYS A N 1
ATOM 659 C CA . LYS A 1 88 ? -18.940 -8.359 8.308 1.00 96.94 88 LYS A CA 1
ATOM 660 C C . LYS A 1 88 ? -18.615 -9.228 9.527 1.00 96.94 88 LYS A C 1
ATOM 662 O O . LYS A 1 88 ? -19.533 -9.679 10.205 1.00 96.94 88 LYS A O 1
ATOM 667 N N . ALA A 1 89 ? -17.334 -9.481 9.789 1.00 97.38 89 ALA A N 1
ATOM 668 C CA . ALA A 1 89 ? -16.892 -10.326 10.895 1.00 97.38 89 ALA A CA 1
ATOM 669 C C . ALA A 1 89 ? -16.932 -9.613 12.258 1.00 97.38 89 ALA A C 1
ATOM 671 O O . ALA A 1 89 ? -17.173 -10.256 13.275 1.00 97.38 89 ALA A O 1
ATOM 672 N N . THR A 1 90 ? -16.684 -8.301 12.285 1.00 95.56 90 THR A N 1
ATOM 673 C CA . THR A 1 90 ? -16.479 -7.534 13.531 1.00 95.56 90 THR A CA 1
ATOM 674 C C . THR A 1 90 ? -17.602 -6.553 13.858 1.00 95.56 90 THR A C 1
ATOM 676 O O . THR A 1 90 ? -17.729 -6.128 15.003 1.00 95.56 90 THR A O 1
ATOM 679 N N . GLY A 1 91 ? -18.402 -6.159 12.865 1.00 94.94 91 GLY A N 1
ATOM 680 C CA . GLY A 1 91 ? -19.373 -5.069 12.964 1.00 94.94 91 GLY A CA 1
ATOM 681 C C . GLY A 1 91 ? -18.761 -3.660 12.925 1.00 94.94 91 GLY A C 1
ATOM 682 O O . GLY A 1 91 ? -19.505 -2.682 12.968 1.00 94.94 91 GLY A O 1
ATOM 683 N N . LEU A 1 92 ? -17.433 -3.527 12.836 1.00 94.44 92 LEU A N 1
ATOM 684 C CA . LEU A 1 92 ? -16.732 -2.240 12.837 1.00 94.44 92 LEU A CA 1
ATOM 685 C C . LEU A 1 92 ? -16.472 -1.736 11.411 1.00 94.44 92 LEU A C 1
ATOM 687 O O . LEU A 1 92 ? -16.329 -2.520 10.477 1.00 94.44 92 LEU A O 1
ATOM 691 N N . GLY A 1 93 ? -16.392 -0.412 11.236 1.00 94.69 93 GLY A N 1
ATOM 692 C CA . GLY A 1 93 ? -15.836 0.158 10.006 1.00 94.69 93 GLY A CA 1
ATOM 693 C C . GLY A 1 93 ? -14.350 -0.189 9.885 1.00 94.69 93 GLY A C 1
ATOM 694 O O . GLY A 1 93 ? -13.645 -0.214 10.893 1.00 94.69 93 GLY A O 1
ATOM 695 N N . ALA A 1 94 ? -13.884 -0.463 8.669 1.00 96.12 94 ALA A N 1
ATOM 696 C CA . ALA A 1 94 ? -12.513 -0.891 8.413 1.00 96.12 94 ALA A CA 1
ATOM 697 C C . ALA A 1 94 ? -11.907 -0.119 7.242 1.00 96.12 94 ALA A C 1
ATOM 699 O O . ALA A 1 94 ? -12.603 0.238 6.289 1.00 96.12 94 ALA A O 1
ATOM 700 N N . ALA A 1 95 ? -10.600 0.114 7.306 1.00 95.56 95 ALA A N 1
ATOM 701 C CA . ALA A 1 95 ? -9.837 0.723 6.231 1.00 95.56 95 ALA A CA 1
ATOM 702 C C . ALA A 1 95 ? -8.444 0.101 6.144 1.00 95.56 95 ALA A C 1
ATOM 704 O O . ALA A 1 95 ? -7.862 -0.276 7.159 1.00 95.56 95 ALA A O 1
ATOM 705 N N . ILE A 1 96 ? -7.927 0.010 4.922 1.00 93.50 96 ILE A N 1
ATOM 706 C CA . ILE A 1 96 ? -6.535 -0.331 4.639 1.00 93.50 96 ILE A CA 1
ATOM 707 C C . ILE A 1 96 ? -5.875 0.942 4.136 1.00 93.50 96 ILE A C 1
ATOM 709 O O . ILE A 1 96 ? -6.343 1.566 3.178 1.00 93.50 96 ILE A O 1
ATOM 713 N N . VAL A 1 97 ? -4.795 1.320 4.799 1.00 90.25 97 VAL A N 1
ATOM 714 C CA . VAL A 1 97 ? -4.087 2.577 4.588 1.00 90.25 97 VAL A CA 1
ATOM 715 C C . VAL A 1 97 ? -2.599 2.301 4.445 1.00 90.25 97 VAL A C 1
ATOM 717 O O . VAL A 1 97 ? -2.065 1.391 5.070 1.00 90.25 97 VAL A O 1
ATOM 720 N N . ASP A 1 98 ? -1.956 3.101 3.614 1.00 85.06 98 ASP A N 1
ATOM 721 C CA . ASP A 1 98 ? -0.513 3.188 3.451 1.00 85.06 98 ASP A CA 1
ATOM 722 C C . ASP A 1 98 ? -0.095 4.572 3.971 1.00 85.06 98 ASP A C 1
ATOM 724 O O . ASP A 1 98 ? -0.505 5.606 3.429 1.00 85.06 98 ASP A O 1
ATOM 728 N N . VAL A 1 99 ? 0.602 4.585 5.110 1.00 82.25 99 VAL A N 1
ATOM 729 C CA . VAL A 1 99 ? 0.968 5.791 5.861 1.00 82.25 99 VAL A CA 1
ATOM 730 C C . VAL A 1 99 ? 2.483 5.882 5.931 1.00 82.25 99 VAL A C 1
ATOM 732 O O . VAL A 1 99 ? 3.164 4.942 6.335 1.00 82.25 99 VAL A O 1
ATOM 735 N N . ASN A 1 100 ? 3.015 7.046 5.576 1.00 73.94 100 ASN A N 1
ATOM 736 C CA . ASN A 1 100 ? 4.441 7.327 5.667 1.00 73.94 100 ASN A CA 1
ATOM 737 C C . ASN A 1 100 ? 4.712 8.603 6.472 1.00 73.94 100 ASN A C 1
ATOM 739 O O . ASN A 1 100 ? 3.838 9.453 6.665 1.00 73.94 100 ASN A O 1
ATOM 743 N N . ASP A 1 101 ? 5.964 8.774 6.895 1.00 67.25 101 ASP A N 1
ATOM 744 C CA . ASP A 1 101 ? 6.387 9.900 7.741 1.00 67.25 101 ASP A CA 1
ATOM 745 C C . ASP A 1 101 ? 6.382 11.257 7.008 1.00 67.25 101 ASP A C 1
ATOM 747 O O . ASP A 1 101 ? 6.597 12.312 7.608 1.00 67.25 101 ASP A O 1
ATOM 751 N N . LEU A 1 102 ? 6.065 11.266 5.707 1.00 65.69 102 LEU A N 1
ATOM 752 C CA . LEU A 1 102 ? 5.875 12.480 4.906 1.00 65.69 102 LEU A CA 1
ATOM 753 C C . LEU A 1 102 ? 4.482 13.103 5.097 1.00 65.69 102 LEU A C 1
ATOM 755 O O . LEU A 1 102 ? 4.099 13.999 4.341 1.00 65.69 102 LEU A O 1
ATOM 759 N N . LYS A 1 103 ? 3.733 12.662 6.117 1.00 71.81 103 LYS A N 1
ATOM 760 C CA . LYS A 1 103 ? 2.373 13.114 6.455 1.00 71.81 103 LYS A CA 1
ATOM 761 C C . LYS A 1 103 ? 1.334 12.826 5.371 1.00 71.81 103 LYS A C 1
ATOM 763 O O . LYS A 1 103 ? 0.280 13.466 5.342 1.00 71.81 103 LYS A O 1
ATOM 768 N N . ALA A 1 104 ? 1.625 11.883 4.478 1.00 76.69 104 ALA A N 1
ATOM 769 C CA . ALA A 1 104 ? 0.698 11.431 3.456 1.00 76.69 104 ALA A CA 1
ATOM 770 C C . ALA A 1 104 ? 0.028 10.132 3.914 1.00 76.69 104 ALA A C 1
ATOM 772 O O . ALA A 1 104 ? 0.699 9.150 4.225 1.00 76.69 104 ALA A O 1
ATOM 773 N N . VAL A 1 105 ? -1.306 10.139 3.932 1.00 85.69 105 VAL A N 1
ATOM 774 C CA . VAL A 1 105 ? -2.134 8.962 4.211 1.00 85.69 105 VAL A CA 1
ATOM 775 C C . VAL A 1 105 ? -2.787 8.554 2.901 1.00 85.69 105 VAL A C 1
ATOM 777 O O . VAL A 1 105 ? -3.630 9.273 2.366 1.00 85.69 105 VAL A O 1
ATOM 780 N N . LYS A 1 106 ? -2.385 7.411 2.355 1.00 88.00 106 LYS A N 1
ATOM 781 C CA . LYS A 1 106 ? -2.982 6.848 1.148 1.00 88.00 106 LYS A CA 1
ATOM 782 C C . LYS A 1 106 ? -3.984 5.773 1.545 1.00 88.00 106 LYS A C 1
ATOM 784 O O . LYS A 1 106 ? -3.616 4.702 2.011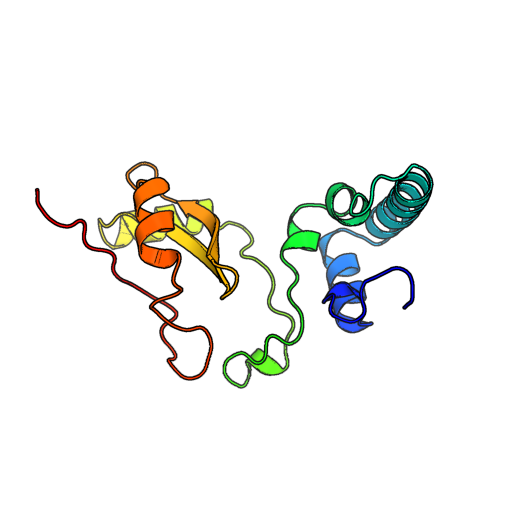 1.00 88.00 106 LYS A O 1
ATOM 789 N N . ILE A 1 107 ? -5.265 6.046 1.338 1.00 90.75 107 ILE A N 1
ATOM 790 C CA . ILE A 1 107 ? -6.332 5.079 1.611 1.00 90.75 107 ILE A CA 1
ATOM 791 C C . ILE A 1 107 ? -6.426 4.117 0.422 1.00 90.75 107 ILE A C 1
ATOM 793 O O . ILE A 1 107 ? -6.748 4.536 -0.688 1.00 90.75 107 ILE A O 1
ATOM 797 N N . LEU A 1 108 ? -6.127 2.836 0.646 1.00 90.94 108 LEU A N 1
ATOM 798 C CA . LEU A 1 108 ? -6.211 1.786 -0.377 1.00 90.94 108 LEU A CA 1
ATOM 799 C C . LEU A 1 108 ? -7.629 1.215 -0.489 1.00 90.94 108 LEU A C 1
ATOM 801 O O . LEU A 1 108 ? -8.072 0.874 -1.582 1.00 90.94 108 LEU A O 1
ATOM 805 N N . ALA A 1 109 ? -8.335 1.109 0.637 1.00 94.31 109 ALA A N 1
ATOM 806 C CA . ALA A 1 109 ? -9.750 0.756 0.696 1.00 94.31 109 ALA A CA 1
ATOM 807 C C . ALA A 1 109 ? -10.363 1.193 2.025 1.00 94.31 109 ALA A C 1
ATOM 809 O O . ALA A 1 109 ? -9.670 1.267 3.040 1.00 94.31 109 ALA A O 1
ATOM 810 N N . ALA A 1 110 ? -11.672 1.421 2.029 1.00 96.12 110 ALA A N 1
ATOM 811 C CA . ALA A 1 110 ? -12.436 1.692 3.237 1.00 96.12 110 ALA A CA 1
ATOM 812 C C . ALA A 1 110 ? -13.881 1.210 3.077 1.00 96.12 110 ALA A C 1
ATOM 814 O O . ALA A 1 110 ? -14.438 1.194 1.976 1.00 96.12 110 ALA A O 1
ATOM 815 N N . THR A 1 111 ? -14.506 0.818 4.182 1.00 96.12 111 THR A N 1
ATOM 816 C CA . THR A 1 111 ? -15.948 0.561 4.207 1.00 96.12 111 THR A CA 1
ATOM 817 C C . THR A 1 111 ? -16.716 1.878 4.091 1.00 96.12 111 THR A C 1
ATOM 819 O O . THR A 1 111 ? -16.249 2.932 4.518 1.00 96.12 111 THR A O 1
ATOM 822 N N . SER A 1 112 ? -17.926 1.835 3.531 1.00 92.06 112 SER A N 1
ATOM 823 C CA . SER A 1 112 ? -18.720 3.037 3.215 1.00 92.06 112 SER A CA 1
ATOM 824 C C . SER A 1 112 ? -19.100 3.898 4.427 1.00 92.06 112 SER A C 1
ATOM 826 O O . SER A 1 112 ? -19.406 5.077 4.277 1.00 92.06 112 SER A O 1
ATOM 828 N N . ASN A 1 113 ? -19.084 3.323 5.629 1.00 89.38 113 ASN A N 1
ATOM 829 C CA . ASN A 1 113 ? -19.363 4.002 6.894 1.00 89.38 113 ASN A CA 1
ATOM 830 C C . ASN A 1 113 ? -18.123 4.650 7.539 1.00 89.38 113 ASN A C 1
ATOM 832 O O . ASN A 1 113 ? -18.229 5.157 8.656 1.00 89.38 113 ASN A O 1
ATOM 836 N N . VAL A 1 114 ? -16.955 4.608 6.891 1.00 92.19 114 VAL A N 1
ATOM 837 C CA . VAL A 1 114 ? -15.720 5.225 7.392 1.00 92.19 114 VAL A CA 1
ATOM 838 C C . VAL A 1 114 ? -15.498 6.571 6.710 1.00 92.19 114 VAL A C 1
ATOM 840 O O . VAL A 1 114 ? -15.493 6.674 5.486 1.00 92.19 114 VAL A O 1
ATOM 843 N N . SER A 1 115 ? -15.286 7.614 7.514 1.00 91.19 115 SER A N 1
ATOM 844 C CA . SER A 1 115 ? -14.925 8.934 7.000 1.00 91.19 115 SER A CA 1
ATOM 845 C C . SER A 1 115 ? -13.449 8.974 6.609 1.00 91.19 115 SER A C 1
ATOM 847 O O . SER A 1 115 ? -12.575 8.766 7.451 1.00 91.19 115 SER A O 1
ATOM 849 N N . THR A 1 116 ? -13.164 9.301 5.349 1.00 90.31 116 THR A N 1
ATOM 850 C CA . THR A 1 116 ? -11.788 9.476 4.864 1.00 90.31 116 THR A CA 1
ATOM 851 C C . THR A 1 116 ? -11.082 10.636 5.562 1.00 90.31 116 THR A C 1
ATOM 853 O O . THR A 1 116 ? -9.909 10.509 5.895 1.00 90.31 116 THR A O 1
ATOM 856 N N . SER A 1 117 ? -11.795 11.726 5.872 1.00 90.25 117 SER A N 1
ATOM 857 C CA . SER A 1 117 ? -11.214 12.873 6.581 1.00 90.25 117 SER A CA 1
ATOM 858 C C . SER A 1 117 ? -10.774 12.514 7.998 1.00 90.25 117 SER A C 1
ATOM 860 O O . SER A 1 117 ? -9.716 12.955 8.436 1.00 90.25 117 SER A O 1
ATOM 862 N N . LEU A 1 118 ? -11.540 11.659 8.685 1.00 90.50 118 LEU A N 1
ATOM 863 C CA . LEU A 1 118 ? -11.176 11.158 10.009 1.00 90.50 118 LEU A CA 1
ATOM 864 C C . LEU A 1 118 ? -9.907 10.301 9.944 1.00 90.50 118 LEU A C 1
ATOM 866 O O . LEU A 1 118 ? -9.040 10.440 10.800 1.00 90.50 118 LEU A O 1
ATOM 870 N N . LEU A 1 119 ? -9.794 9.421 8.941 1.00 91.38 119 LEU A N 1
ATOM 871 C CA . LEU A 1 119 ? -8.596 8.596 8.748 1.00 91.38 119 LEU A CA 1
ATOM 872 C C . LEU A 1 119 ? -7.366 9.460 8.476 1.00 91.38 119 LEU A C 1
ATOM 874 O O . LEU A 1 119 ? -6.327 9.262 9.100 1.00 91.38 119 LEU A O 1
ATOM 878 N N . GLU A 1 120 ? -7.489 10.423 7.563 1.00 90.06 120 GLU A N 1
ATOM 879 C CA . GLU A 1 120 ? -6.398 11.336 7.234 1.00 90.06 120 GLU A CA 1
ATOM 880 C C . GLU A 1 120 ? -5.966 12.156 8.447 1.00 90.06 120 GLU A C 1
ATOM 882 O O . GLU A 1 120 ? -4.771 12.289 8.682 1.00 90.06 120 GLU A O 1
ATOM 887 N N . GLU A 1 121 ? -6.904 12.687 9.232 1.00 89.56 121 GLU A N 1
ATOM 888 C CA . GLU A 1 121 ? -6.595 13.458 10.438 1.00 89.56 121 GLU A CA 1
ATOM 889 C C . GLU A 1 121 ? -5.921 12.593 11.509 1.00 89.56 121 GLU A C 1
ATOM 891 O O . GLU A 1 121 ? -4.861 12.961 12.016 1.00 89.56 121 GLU A O 1
ATOM 896 N N . ALA A 1 122 ? -6.496 11.425 11.810 1.00 89.50 122 ALA A N 1
ATOM 897 C CA . ALA A 1 122 ? -6.005 10.535 12.856 1.00 89.50 122 ALA A CA 1
ATOM 898 C C . ALA A 1 122 ? -4.625 9.943 12.536 1.00 89.50 122 ALA A C 1
ATOM 900 O O . ALA A 1 122 ? -3.840 9.695 13.447 1.00 89.50 122 ALA A O 1
ATOM 901 N N . LEU A 1 123 ? -4.324 9.707 11.255 1.00 89.69 123 LEU A N 1
ATOM 902 C CA . LEU A 1 123 ? -3.111 9.004 10.831 1.00 89.69 123 LEU A CA 1
ATOM 903 C C . LEU A 1 123 ? -2.039 9.916 10.232 1.00 89.69 123 LEU A C 1
ATOM 905 O O . LEU A 1 123 ? -0.938 9.445 9.963 1.00 89.69 123 LEU A O 1
ATOM 909 N N . ARG A 1 124 ? -2.302 11.220 10.059 1.00 88.06 124 ARG A N 1
ATOM 910 C CA . ARG A 1 124 ? -1.353 12.165 9.438 1.00 88.06 124 ARG A CA 1
ATOM 911 C C . ARG A 1 124 ? 0.028 12.161 10.086 1.00 88.06 124 ARG A C 1
ATOM 913 O O . ARG A 1 124 ? 1.022 12.356 9.397 1.00 88.06 124 ARG A O 1
ATOM 920 N N . SER A 1 125 ? 0.098 12.029 11.407 1.00 85.06 125 SER A N 1
ATOM 921 C CA . SER A 1 125 ? 1.366 12.029 12.144 1.00 85.06 125 SER A CA 1
ATOM 922 C C . SER A 1 125 ? 2.006 10.647 12.253 1.00 85.06 125 SER A C 1
ATOM 924 O O . SER A 1 125 ? 2.966 10.514 13.000 1.00 85.06 125 SER A O 1
ATOM 926 N N . ASN A 1 126 ? 1.445 9.640 11.579 1.00 85.69 126 ASN A N 1
ATOM 927 C CA . ASN A 1 126 ? 1.808 8.237 11.716 1.00 85.69 126 ASN A CA 1
ATOM 928 C C . ASN A 1 126 ? 1.949 7.791 13.189 1.00 85.69 126 ASN A C 1
ATOM 930 O O . ASN A 1 126 ? 3.025 7.385 13.622 1.00 85.69 126 ASN A O 1
ATOM 934 N N . PRO A 1 127 ? 0.882 7.905 14.007 1.00 84.31 127 PRO A N 1
ATOM 935 C CA . PRO A 1 127 ? 0.981 7.679 15.451 1.00 84.31 127 PRO A CA 1
ATOM 936 C C . PRO A 1 127 ? 1.335 6.234 15.829 1.00 84.31 127 PRO A C 1
ATOM 938 O O . PRO A 1 127 ? 1.744 5.996 16.961 1.00 84.31 127 PRO A O 1
ATOM 941 N N . ALA A 1 128 ? 1.142 5.280 14.913 1.00 81.50 128 ALA A N 1
ATOM 942 C CA . ALA A 1 128 ? 1.484 3.879 15.122 1.00 81.50 128 ALA A CA 1
ATOM 943 C C . ALA A 1 128 ? 2.991 3.612 14.997 1.00 81.50 128 ALA A C 1
ATOM 945 O O . ALA A 1 128 ? 3.468 2.654 15.600 1.00 81.50 128 ALA A O 1
ATOM 946 N N . GLY A 1 129 ? 3.712 4.463 14.256 1.00 75.44 129 GLY A N 1
ATOM 947 C CA . GLY A 1 129 ? 5.076 4.187 13.817 1.00 75.44 129 GLY A CA 1
ATOM 948 C C . GLY A 1 129 ? 5.128 3.131 12.708 1.00 75.44 129 GLY A C 1
ATOM 949 O O . GLY A 1 129 ? 4.168 2.401 12.470 1.00 75.44 129 GLY A O 1
ATOM 950 N N . ASN A 1 130 ? 6.264 3.076 12.010 1.00 68.00 130 ASN A N 1
ATOM 951 C CA . ASN A 1 130 ? 6.519 2.138 10.907 1.00 68.00 130 ASN A CA 1
ATOM 952 C C . ASN A 1 130 ? 7.689 1.178 11.195 1.00 68.00 130 ASN A C 1
ATOM 954 O O . ASN A 1 130 ? 8.041 0.387 10.321 1.00 68.00 130 ASN A O 1
ATOM 958 N N . ALA A 1 131 ? 8.321 1.273 12.368 1.00 65.88 131 ALA A N 1
ATOM 959 C CA . ALA A 1 131 ? 9.572 0.597 12.683 1.00 65.88 131 ALA A CA 1
ATOM 960 C C . ALA A 1 131 ? 9.334 -0.529 13.706 1.00 65.88 131 ALA A C 1
ATOM 962 O O . ALA A 1 131 ? 8.570 -1.464 13.453 1.00 65.88 131 ALA A O 1
ATOM 963 N N . ASP A 1 132 ? 9.986 -0.469 14.864 1.00 62.09 132 ASP A N 1
ATOM 964 C CA . ASP A 1 132 ? 9.995 -1.550 15.853 1.00 62.09 132 ASP A CA 1
ATOM 965 C C . ASP A 1 132 ? 8.691 -1.662 16.661 1.00 62.09 132 ASP A C 1
ATOM 967 O O . ASP A 1 132 ? 8.552 -2.557 17.495 1.00 62.09 132 ASP A O 1
ATOM 971 N N . GLU A 1 133 ? 7.719 -0.774 16.435 1.00 67.44 133 GLU A N 1
ATOM 972 C CA . GLU A 1 133 ? 6.475 -0.731 17.204 1.00 67.44 133 GLU A CA 1
ATOM 973 C C . GLU A 1 133 ? 5.573 -1.957 16.970 1.00 67.44 133 GLU A C 1
ATOM 975 O O . GLU A 1 133 ? 4.753 -2.280 17.831 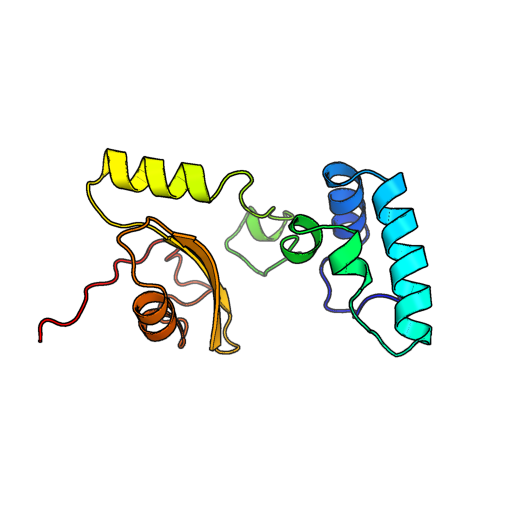1.00 67.44 133 GLU A O 1
ATOM 980 N N . GLN A 1 134 ? 5.731 -2.666 15.841 1.00 70.19 134 GLN A N 1
ATOM 981 C CA . GLN A 1 134 ? 4.976 -3.885 15.493 1.00 70.19 134 GLN A CA 1
ATOM 982 C C . GLN A 1 134 ? 3.446 -3.731 15.623 1.00 70.19 134 GLN A C 1
ATOM 984 O O . GLN A 1 134 ? 2.740 -4.653 16.041 1.00 70.19 134 GLN A O 1
ATOM 989 N N . THR A 1 135 ? 2.910 -2.572 15.241 1.00 78.44 135 THR A N 1
ATOM 990 C CA . THR A 1 135 ? 1.503 -2.173 15.426 1.00 78.44 135 THR A CA 1
ATOM 991 C C . THR A 1 135 ? 0.733 -2.059 14.097 1.00 78.44 135 THR A C 1
ATOM 993 O O . THR A 1 135 ? 0.151 -1.017 13.796 1.00 78.44 135 THR A O 1
ATOM 996 N N . PRO A 1 136 ? 0.627 -3.133 13.287 1.00 79.94 136 PRO A N 1
ATOM 997 C CA . PRO A 1 136 ? -0.011 -3.073 11.966 1.00 79.94 136 PRO A CA 1
ATOM 998 C C . PRO A 1 136 ? -1.535 -2.859 12.018 1.00 79.94 136 PRO A C 1
ATOM 1000 O O . PRO A 1 136 ? -2.179 -2.730 10.979 1.00 79.94 136 PRO A O 1
ATOM 1003 N N . VAL A 1 137 ? -2.137 -2.865 13.214 1.00 88.31 137 VAL A N 1
ATOM 1004 C CA . VAL A 1 137 ? -3.575 -2.684 13.428 1.00 88.31 137 VAL A CA 1
ATOM 1005 C C . VAL A 1 137 ? -3.797 -1.593 14.465 1.00 88.31 137 VAL A C 1
ATOM 1007 O O . VAL A 1 137 ? -3.323 -1.686 15.596 1.00 88.31 137 VAL A O 1
ATOM 1010 N N . VAL A 1 138 ? -4.586 -0.589 14.090 1.00 90.25 138 VAL A N 1
ATOM 1011 C CA . VAL A 1 138 ? -4.957 0.537 14.951 1.00 90.25 138 VAL A CA 1
ATOM 1012 C C . VAL A 1 138 ? -6.470 0.641 15.094 1.00 90.25 138 VAL A C 1
ATOM 1014 O O . VAL A 1 138 ? -7.221 0.385 14.153 1.00 90.25 138 VAL A O 1
ATOM 1017 N N . LEU A 1 139 ? -6.927 1.049 16.278 1.00 91.62 139 LEU A N 1
ATOM 1018 C CA . LEU A 1 139 ? -8.327 1.382 16.531 1.00 91.62 139 LEU A CA 1
ATOM 1019 C C . LEU A 1 139 ? -8.480 2.897 16.613 1.00 91.62 139 LEU A C 1
ATOM 1021 O O . LEU A 1 139 ? -7.968 3.533 17.532 1.00 91.62 139 LEU A O 1
ATOM 1025 N N . ILE A 1 140 ? -9.226 3.465 15.669 1.00 90.75 140 ILE A N 1
ATOM 1026 C CA . ILE A 1 140 ? -9.564 4.888 15.665 1.00 90.75 140 ILE A CA 1
ATOM 1027 C C . ILE A 1 140 ? -10.928 5.054 16.324 1.00 90.75 140 ILE A C 1
ATOM 1029 O O . ILE A 1 140 ? -11.932 4.505 15.869 1.00 90.75 140 ILE A O 1
ATOM 1033 N N . ARG A 1 141 ? -10.964 5.832 17.405 1.00 88.31 141 ARG A N 1
ATOM 1034 C CA . ARG A 1 141 ? -12.199 6.233 18.076 1.00 88.31 141 ARG A CA 1
ATOM 1035 C C . ARG A 1 141 ? -12.462 7.709 17.765 1.00 88.31 141 ARG A C 1
ATOM 1037 O O . ARG A 1 141 ? -11.625 8.531 18.133 1.00 88.31 141 ARG A O 1
ATOM 1044 N N . PRO A 1 142 ? -13.599 8.062 17.140 1.00 81.25 142 PRO A N 1
ATOM 1045 C CA . PRO A 1 142 ? -14.007 9.455 17.031 1.00 81.25 142 PRO A CA 1
ATOM 1046 C C . PRO A 1 142 ? -14.134 10.054 18.432 1.00 81.25 142 PRO A C 1
ATOM 1048 O O . PRO A 1 142 ? -14.722 9.430 19.319 1.00 81.25 142 PRO A O 1
ATOM 1051 N N . LEU A 1 143 ? -13.586 11.247 18.641 1.00 75.81 143 LEU A N 1
ATOM 1052 C CA . LEU A 1 143 ? -13.850 11.991 19.865 1.00 75.81 143 LEU A CA 1
ATOM 1053 C C . LEU A 1 143 ? -15.327 12.389 19.856 1.00 75.81 143 LEU A C 1
ATOM 1055 O O . LEU A 1 143 ? -15.791 13.035 18.916 1.00 75.81 143 LEU A O 1
ATOM 1059 N N . SER A 1 144 ? -16.072 11.952 20.871 1.00 65.31 144 SER A N 1
ATOM 1060 C CA . SER A 1 144 ? -17.452 12.381 21.077 1.00 65.31 144 SER A CA 1
ATOM 1061 C C . SER A 1 144 ? -17.472 13.906 21.159 1.00 65.31 144 SER A C 1
ATOM 1063 O O . SER A 1 144 ? -16.761 14.475 21.989 1.00 65.31 144 SER A O 1
ATOM 1065 N N . SER A 1 145 ? -18.241 14.550 20.281 1.00 53.31 145 SER A N 1
ATOM 1066 C CA . SER A 1 145 ? -18.646 15.946 20.481 1.00 53.31 145 SER A CA 1
ATOM 1067 C C . SER A 1 145 ? -19.632 16.040 21.639 1.00 53.31 145 SER A C 1
ATOM 1069 O O . SER A 1 145 ? -20.443 15.093 21.780 1.00 53.31 145 SER A O 1
#

Radius of gyration: 17.61 Å; chains: 1; bounding box: 39×29×46 Å

pLDDT: mean 80.68, std 12.89, range [47.53, 97.38]

Secondary structure (DSSP, 8-state):
--SS-TTSGGGSHHHHHHHHHHH-HHHHHHHHHHHHHHHHTT-TTHHHHHH-GGGGT-B-----STTGGGSPBPPPSSHHHHHHHHHHHHSS--EEEEE-TTS-EEEEEE-TTS-HHHHHHHHTT-TT-SSTT--------PPP-

Foldseek 3Di:
DVLDDPQDLCVDPQSVVVLCVVQNPVQLVVLSVVQVVVVVVVRHPSSQVSSDDQNVFFDAQPLADPPCSHDTDTDDPCQAVVQVVVCVVPVDKDWDWDADCVLDIHTPYTDPPDDPVQVSVVCSNPPCDRHPSPPNDDDDDPDDD

Sequence (145 aa):
CYFFLPTSSLATACGMQTLVDIVGPAKVLMAFLGGAIAKLLGKPGMFYQFAGEQARLIDDVTGTLPPYDQFIVLGPENPQKLVEQIQKATGLGAAIVDVNDLKAVKILAATSNVSTSLLEEALRSNPAGNADEQTPVVLIRPLSS